Protein AF-A0A914YU68-F1 (afdb_monomer)

Foldseek 3Di:
DPPVVQVVQLVVVVVVLVVCLVVCVVVCVVVVHDNVVSVVVSVVVLVVCVVVVSHDNPPDDDPDPPPDPDPDDDDDDDDDDDDDDDDDDDDDDDDDDDDDDDDDDDDDDDDD

Sequence (112 aa):
MTHAANSGIEELYRSVIQDVIEQSREAFLDENIDTDILFQIQKAWEEKVNASGAADLNQKAQPVPVVRPAQVKPTTNSKQASNSRAPTMVQQESSIPSTSDSQPPQHYGSSI

Nearest PDB structures (foldseek):
  7enc-assembly1_DQ  TM=9.444E-01  e=1.092E-02  Homo sapiens

Structure (mmCIF, N/CA/C/O backbone):
data_AF-A0A914YU68-F1
#
_entry.id   AF-A0A914YU68-F1
#
loop_
_atom_site.group_PDB
_atom_site.id
_atom_site.type_symbol
_atom_site.label_atom_id
_atom_site.label_alt_id
_atom_site.label_comp_id
_atom_site.label_asym_id
_atom_site.label_entity_id
_atom_site.label_seq_id
_atom_site.pdbx_PDB_ins_code
_atom_site.Cartn_x
_atom_site.Cartn_y
_atom_site.Cartn_z
_atom_site.occupancy
_atom_site.B_iso_or_equiv
_atom_site.auth_seq_id
_atom_site.auth_comp_id
_atom_site.auth_asym_id
_atom_site.auth_atom_id
_atom_site.pdbx_PDB_model_num
ATOM 1 N N . MET A 1 1 ? -12.079 1.991 27.531 1.00 43.47 1 MET A N 1
ATOM 2 C CA . MET A 1 1 ? -11.049 1.007 27.129 1.00 43.47 1 MET A CA 1
ATOM 3 C C . MET A 1 1 ? -11.394 0.474 25.743 1.00 43.47 1 MET A C 1
ATOM 5 O O . MET A 1 1 ? -12.136 -0.490 25.673 1.00 43.47 1 MET A O 1
ATOM 9 N N . THR A 1 2 ? -10.927 1.108 24.657 1.00 47.16 2 THR A N 1
ATOM 10 C CA . THR A 1 2 ? -11.138 0.615 23.268 1.00 47.16 2 THR A CA 1
ATOM 11 C C . THR A 1 2 ? -10.024 1.001 22.270 1.00 47.16 2 THR A C 1
ATOM 13 O O . THR A 1 2 ? -10.199 0.819 21.074 1.00 47.16 2 THR A O 1
ATOM 16 N N . HIS A 1 3 ? -8.852 1.484 22.706 1.00 51.91 3 HIS A N 1
ATOM 17 C CA . HIS A 1 3 ? -7.769 1.855 21.770 1.00 51.91 3 HIS A CA 1
ATOM 18 C C . HIS A 1 3 ? -6.892 0.670 21.319 1.00 51.91 3 HIS A C 1
ATOM 20 O O . HIS A 1 3 ? -6.240 0.762 20.291 1.00 51.91 3 HIS A O 1
ATOM 26 N N . ALA A 1 4 ? -6.903 -0.456 22.041 1.00 52.12 4 ALA A N 1
ATOM 27 C CA . ALA A 1 4 ? -6.007 -1.586 21.765 1.00 52.12 4 ALA A CA 1
ATOM 28 C C . ALA A 1 4 ? -6.409 -2.442 20.545 1.00 52.12 4 ALA A C 1
ATOM 30 O O . ALA A 1 4 ? -5.563 -3.121 19.977 1.00 52.12 4 ALA A O 1
ATOM 31 N N . ALA A 1 5 ? -7.684 -2.425 20.138 1.00 53.59 5 ALA A N 1
ATOM 32 C CA . ALA A 1 5 ? -8.161 -3.233 19.010 1.00 53.59 5 ALA A CA 1
ATOM 33 C C . ALA A 1 5 ? -7.816 -2.615 17.643 1.00 53.59 5 ALA A C 1
ATOM 35 O O . ALA A 1 5 ? -7.605 -3.346 16.681 1.00 53.59 5 ALA A O 1
ATOM 36 N N . ASN A 1 6 ? -7.726 -1.282 17.564 1.00 58.78 6 ASN A N 1
ATOM 37 C CA . ASN A 1 6 ? -7.428 -0.584 16.310 1.00 58.78 6 ASN A CA 1
ATOM 38 C C . ASN A 1 6 ? -5.943 -0.664 15.933 1.00 58.78 6 ASN A C 1
ATOM 40 O O . ASN A 1 6 ? -5.633 -0.761 14.751 1.00 58.78 6 ASN A O 1
ATOM 44 N N . SER A 1 7 ? -5.034 -0.745 16.912 1.00 68.44 7 SER A N 1
ATOM 45 C CA . SER A 1 7 ? -3.592 -0.848 16.644 1.00 68.44 7 SER A CA 1
ATOM 46 C C . SER A 1 7 ? -3.220 -2.098 15.836 1.00 68.44 7 SER A C 1
ATOM 48 O O . SER A 1 7 ? -2.419 -2.008 14.915 1.00 68.44 7 SER A O 1
ATOM 50 N N . GLY A 1 8 ? -3.850 -3.249 16.102 1.00 86.56 8 GLY A N 1
ATOM 51 C CA . GLY A 1 8 ? -3.586 -4.471 15.326 1.00 86.56 8 GLY A CA 1
ATOM 52 C C . GLY A 1 8 ? -4.119 -4.409 13.890 1.00 86.56 8 GLY A C 1
ATOM 53 O O . GLY A 1 8 ? -3.532 -4.986 12.978 1.00 86.56 8 GLY A O 1
ATOM 54 N N . ILE A 1 9 ? -5.216 -3.681 13.672 1.00 89.19 9 ILE A N 1
ATOM 55 C CA . ILE A 1 9 ? -5.793 -3.469 12.338 1.00 89.19 9 ILE A CA 1
ATOM 56 C C . ILE A 1 9 ? -4.893 -2.528 11.528 1.00 89.19 9 ILE A C 1
ATOM 58 O O . ILE A 1 9 ? -4.588 -2.811 10.372 1.00 89.19 9 ILE A O 1
ATOM 62 N N . GLU A 1 10 ? -4.424 -1.439 12.140 1.00 92.19 10 GLU A N 1
ATOM 63 C CA . GLU A 1 10 ? -3.468 -0.507 11.534 1.00 92.19 10 GLU A CA 1
ATOM 64 C C . GLU A 1 10 ? -2.161 -1.208 11.141 1.00 92.19 10 GLU A C 1
ATOM 66 O O . GLU A 1 10 ? -1.689 -1.040 10.018 1.00 92.19 10 GLU A O 1
ATOM 71 N N . GLU A 1 11 ? -1.596 -2.027 12.030 1.00 91.31 11 GLU A N 1
ATOM 72 C CA . GLU A 1 11 ? -0.396 -2.825 11.748 1.00 91.31 11 GLU A CA 1
ATOM 73 C C . GLU A 1 11 ? -0.613 -3.807 10.592 1.00 91.31 11 GLU A C 1
ATOM 75 O O . GLU A 1 11 ? 0.252 -3.919 9.721 1.00 91.31 11 GLU A O 1
ATOM 80 N N . LEU A 1 12 ? -1.778 -4.460 10.527 1.00 94.69 12 LEU A N 1
ATOM 81 C CA . LEU A 1 12 ? -2.114 -5.369 9.433 1.00 94.69 12 LEU A CA 1
ATOM 82 C C . LEU A 1 12 ? -2.170 -4.636 8.089 1.00 94.69 12 LEU A C 1
ATOM 84 O O . LEU A 1 12 ? -1.554 -5.087 7.124 1.00 94.69 12 LEU A O 1
ATOM 88 N N . TYR A 1 13 ? -2.867 -3.496 8.022 1.00 96.44 13 TYR A N 1
ATOM 89 C CA . TYR A 1 13 ? -2.908 -2.690 6.800 1.00 96.44 13 TYR A CA 1
ATOM 90 C C . TYR A 1 13 ? -1.506 -2.245 6.384 1.0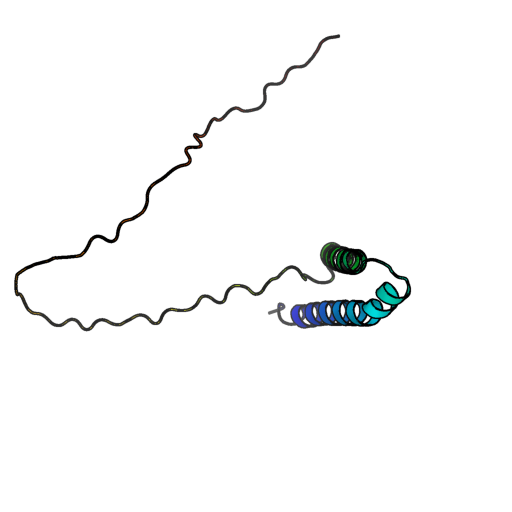0 96.44 13 TYR A C 1
ATOM 92 O O . TYR A 1 13 ? -1.158 -2.382 5.215 1.00 96.44 13 TYR A O 1
ATOM 100 N N . ARG A 1 14 ? -0.673 -1.777 7.325 1.00 94.81 14 ARG A N 1
ATOM 101 C CA . ARG A 1 14 ? 0.718 -1.404 7.026 1.00 94.81 14 ARG A CA 1
ATOM 102 C C . ARG A 1 14 ? 1.513 -2.582 6.477 1.00 94.81 14 ARG A C 1
ATOM 104 O O . ARG A 1 14 ? 2.150 -2.413 5.447 1.00 94.81 14 ARG A O 1
ATOM 111 N N . SER A 1 15 ? 1.462 -3.747 7.125 1.00 96.12 15 SER A N 1
ATOM 112 C CA . SER A 1 15 ? 2.200 -4.939 6.686 1.00 96.12 15 SER A CA 1
ATOM 113 C C . SER A 1 15 ? 1.800 -5.341 5.275 1.00 96.12 15 SER A C 1
ATOM 115 O O . SER A 1 15 ? 2.660 -5.463 4.416 1.00 96.12 15 SER A O 1
ATOM 117 N N . VAL A 1 16 ? 0.498 -5.459 5.002 1.00 98.00 16 VAL A N 1
ATOM 118 C CA . VAL A 1 16 ? 0.008 -5.868 3.680 1.00 98.00 16 VAL A CA 1
ATOM 119 C C . VAL A 1 16 ? 0.411 -4.861 2.605 1.00 98.00 16 VAL A C 1
ATOM 121 O O . VAL A 1 16 ? 0.830 -5.261 1.521 1.00 98.00 16 VAL A O 1
ATOM 124 N N . ILE A 1 17 ? 0.316 -3.560 2.899 1.00 97.50 17 ILE A N 1
ATOM 125 C CA . ILE A 1 17 ? 0.771 -2.516 1.976 1.00 97.50 17 ILE A CA 1
ATOM 126 C C . ILE A 1 17 ? 2.268 -2.686 1.696 1.00 97.50 17 ILE A C 1
ATOM 128 O O . ILE A 1 17 ? 2.652 -2.751 0.532 1.00 97.50 17 ILE A O 1
ATOM 132 N N . GLN A 1 18 ? 3.104 -2.802 2.732 1.00 97.94 18 GLN A N 1
ATOM 133 C CA . GLN A 1 18 ? 4.551 -2.977 2.563 1.00 97.94 18 GLN A CA 1
ATOM 134 C C . GLN A 1 18 ? 4.888 -4.243 1.766 1.00 97.94 18 GLN A C 1
ATOM 136 O O . GLN A 1 18 ? 5.674 -4.175 0.825 1.00 97.94 18 GLN A O 1
ATOM 141 N N . ASP A 1 19 ? 4.252 -5.369 2.087 1.00 98.25 19 ASP A N 1
ATOM 142 C CA . ASP A 1 19 ? 4.507 -6.653 1.438 1.00 98.25 19 ASP A CA 1
ATOM 143 C C . ASP A 1 19 ? 4.151 -6.609 -0.052 1.00 98.25 19 ASP A C 1
ATOM 145 O O . ASP A 1 19 ? 4.896 -7.136 -0.879 1.00 98.25 19 ASP A O 1
ATOM 149 N N . VAL A 1 20 ? 3.032 -5.978 -0.420 1.00 98.44 20 VAL A N 1
ATOM 150 C CA . VAL A 1 20 ? 2.620 -5.834 -1.825 1.00 98.44 20 VAL A CA 1
ATOM 151 C C . VAL A 1 20 ? 3.552 -4.892 -2.579 1.00 98.44 20 VAL A C 1
ATOM 153 O O . VAL A 1 20 ? 3.909 -5.188 -3.719 1.00 98.44 20 VAL A O 1
ATOM 156 N N . ILE A 1 21 ? 3.966 -3.780 -1.966 1.00 98.19 21 ILE A N 1
ATOM 157 C CA . ILE A 1 21 ? 4.917 -2.847 -2.583 1.00 98.19 21 ILE A CA 1
ATOM 158 C C . ILE A 1 21 ? 6.255 -3.536 -2.838 1.00 98.19 21 ILE A C 1
ATOM 160 O O . ILE A 1 21 ? 6.789 -3.428 -3.940 1.00 98.19 21 ILE A O 1
ATOM 164 N N . GLU A 1 22 ? 6.766 -4.291 -1.869 1.00 98.25 22 GLU A N 1
ATOM 165 C CA . GLU A 1 22 ? 8.052 -4.966 -2.017 1.00 98.25 22 GLU A CA 1
ATOM 166 C C . GLU A 1 22 ? 7.995 -6.082 -3.068 1.00 98.25 22 GLU A C 1
ATOM 168 O O . GLU A 1 22 ? 8.865 -6.150 -3.931 1.00 98.25 22 GLU A O 1
ATOM 173 N N . GLN A 1 23 ? 6.926 -6.886 -3.083 1.00 98.19 23 GLN A N 1
ATOM 174 C CA . GLN A 1 23 ? 6.718 -7.917 -4.109 1.00 98.19 23 GLN A CA 1
ATOM 175 C C . GLN A 1 23 ? 6.504 -7.334 -5.51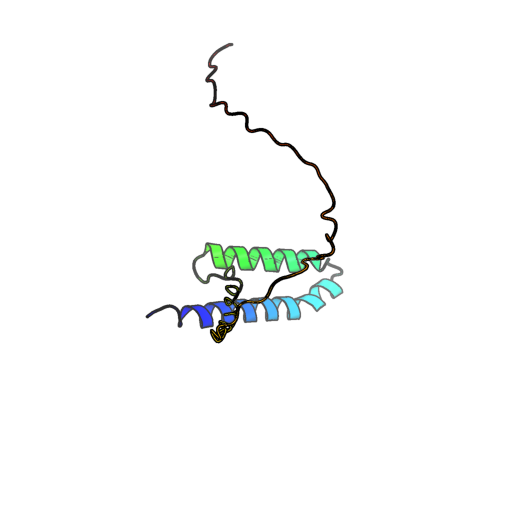3 1.00 98.19 23 GLN A C 1
ATOM 177 O O . GLN A 1 23 ? 6.886 -7.953 -6.502 1.00 98.19 23 GLN A O 1
ATOM 182 N N . SER A 1 24 ? 5.901 -6.147 -5.624 1.00 98.12 24 SER A N 1
ATOM 183 C CA . SER A 1 24 ? 5.634 -5.510 -6.922 1.00 98.12 24 SER A CA 1
ATOM 184 C C . SER A 1 24 ? 6.850 -4.776 -7.488 1.00 98.12 24 SER A C 1
ATOM 186 O O . SER A 1 24 ? 6.861 -4.450 -8.672 1.00 98.12 24 SER A O 1
ATOM 188 N N . ARG A 1 25 ? 7.874 -4.502 -6.669 1.00 98.06 25 ARG A N 1
ATOM 189 C CA . ARG A 1 25 ? 9.059 -3.733 -7.074 1.00 98.06 25 ARG A CA 1
ATOM 190 C C . ARG A 1 25 ? 9.762 -4.342 -8.285 1.00 98.06 25 ARG A C 1
ATOM 192 O O . ARG A 1 25 ? 10.099 -3.606 -9.205 1.00 98.06 25 ARG A O 1
ATOM 199 N N . GLU A 1 26 ? 9.969 -5.657 -8.286 1.00 97.69 26 GLU A N 1
ATOM 200 C CA . GLU A 1 26 ? 10.661 -6.362 -9.374 1.00 97.69 26 GLU A CA 1
ATOM 201 C C . GLU A 1 26 ? 9.896 -6.228 -10.696 1.00 97.69 26 GLU A C 1
ATOM 203 O O . GLU A 1 26 ? 10.477 -5.813 -11.690 1.00 97.69 26 GLU A O 1
ATOM 208 N N . ALA A 1 27 ? 8.570 -6.401 -10.677 1.00 97.75 27 ALA A N 1
ATOM 209 C CA . ALA A 1 27 ? 7.732 -6.240 -11.866 1.00 97.75 27 ALA A CA 1
ATOM 210 C C . ALA A 1 27 ? 7.787 -4.819 -12.460 1.00 97.75 27 ALA A C 1
ATOM 212 O O . ALA A 1 27 ? 7.717 -4.650 -13.674 1.00 97.75 27 ALA A O 1
ATOM 213 N N . PHE A 1 28 ? 7.932 -3.783 -11.626 1.00 98.19 28 PHE A N 1
ATOM 214 C CA . PHE A 1 28 ? 8.123 -2.414 -12.119 1.00 98.19 28 PHE A CA 1
ATOM 215 C C . PHE A 1 28 ? 9.488 -2.246 -12.790 1.00 98.19 28 PHE A C 1
ATOM 217 O O . PHE A 1 28 ? 9.573 -1.601 -13.831 1.00 98.19 28 PHE A O 1
ATOM 224 N N . LEU A 1 29 ? 10.543 -2.839 -12.225 1.00 97.81 29 LEU A N 1
ATOM 225 C CA . LEU A 1 29 ? 11.883 -2.793 -12.811 1.00 97.81 29 LEU A CA 1
ATOM 226 C C . LEU A 1 29 ? 11.953 -3.572 -14.130 1.00 97.81 29 LEU A C 1
ATOM 228 O O . LEU A 1 29 ? 12.525 -3.062 -15.092 1.00 97.81 29 LEU A O 1
ATOM 232 N N . ASP A 1 30 ? 11.335 -4.751 -14.189 1.00 98.25 30 ASP A N 1
ATOM 233 C CA . ASP A 1 30 ? 11.297 -5.611 -15.377 1.00 98.25 30 ASP A CA 1
ATOM 234 C C . ASP A 1 30 ? 10.578 -4.937 -16.553 1.00 98.25 30 ASP A C 1
ATOM 236 O O . ASP A 1 30 ? 11.044 -4.985 -17.691 1.00 98.25 30 ASP A O 1
ATOM 240 N N . GLU A 1 31 ? 9.482 -4.231 -16.270 1.00 97.75 31 GLU A N 1
ATOM 241 C CA . GLU A 1 31 ? 8.733 -3.442 -17.256 1.00 97.75 31 GLU A CA 1
ATOM 242 C C . GLU A 1 31 ? 9.349 -2.049 -17.497 1.00 97.75 31 GLU A C 1
ATOM 244 O O . GLU A 1 31 ? 8.803 -1.230 -18.241 1.00 97.75 31 GLU A O 1
ATOM 249 N N . ASN A 1 32 ? 10.497 -1.761 -16.873 1.00 96.50 32 ASN A N 1
ATOM 250 C CA . ASN A 1 32 ? 11.222 -0.497 -16.970 1.00 96.50 32 ASN A CA 1
ATOM 251 C C . ASN A 1 32 ? 10.356 0.729 -16.578 1.00 96.50 32 ASN A C 1
ATOM 253 O O . ASN A 1 32 ? 10.516 1.829 -17.121 1.00 96.50 32 ASN A O 1
ATOM 257 N N . ILE A 1 33 ? 9.434 0.525 -15.632 1.00 97.94 33 ILE A N 1
ATOM 258 C CA . ILE A 1 33 ? 8.559 1.526 -15.016 1.00 97.94 33 ILE A CA 1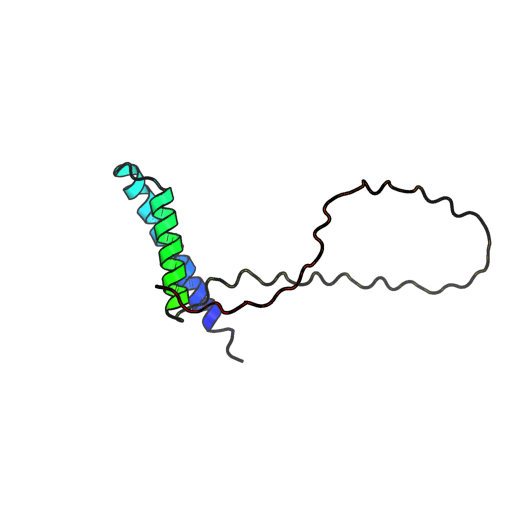
ATOM 259 C C . ILE A 1 33 ? 9.280 2.145 -13.814 1.00 97.94 33 ILE A C 1
ATOM 261 O O . ILE A 1 33 ? 9.919 1.461 -13.017 1.00 97.94 33 ILE A O 1
ATOM 265 N N . ASP A 1 34 ? 9.143 3.459 -13.651 1.00 97.81 34 ASP A N 1
ATOM 266 C CA . ASP A 1 34 ? 9.748 4.185 -12.537 1.00 97.81 34 ASP A CA 1
ATOM 267 C C . ASP A 1 34 ? 9.181 3.740 -11.174 1.00 97.81 34 ASP A C 1
ATOM 269 O O . ASP A 1 34 ? 7.964 3.723 -10.950 1.00 97.81 34 ASP A O 1
ATOM 273 N N . THR A 1 35 ? 10.071 3.435 -10.228 1.00 96.62 35 THR A N 1
ATOM 274 C CA . THR A 1 35 ? 9.719 3.090 -8.845 1.00 96.62 35 THR A CA 1
ATOM 275 C C . THR A 1 35 ? 9.032 4.232 -8.100 1.00 96.62 35 THR A C 1
ATOM 277 O O . THR A 1 35 ? 8.275 3.982 -7.163 1.00 96.62 35 THR A O 1
ATOM 280 N N . ASP A 1 36 ? 9.209 5.479 -8.532 1.00 97.44 36 ASP A N 1
ATOM 281 C CA . ASP A 1 36 ? 8.483 6.620 -7.978 1.00 97.44 36 ASP A CA 1
ATOM 282 C C . ASP A 1 36 ? 6.972 6.509 -8.226 1.00 97.44 36 ASP A C 1
ATOM 284 O O . ASP A 1 36 ? 6.167 6.980 -7.420 1.00 97.44 36 ASP A O 1
ATOM 288 N N . ILE A 1 37 ? 6.548 5.845 -9.306 1.00 97.94 37 ILE A N 1
ATOM 289 C CA . ILE A 1 37 ? 5.129 5.564 -9.563 1.00 97.94 37 ILE A CA 1
ATOM 290 C C . ILE A 1 37 ? 4.611 4.519 -8.566 1.00 97.94 37 ILE A C 1
ATOM 292 O O . ILE A 1 37 ? 3.515 4.680 -8.027 1.00 97.94 37 ILE A O 1
ATOM 296 N N . LEU A 1 38 ? 5.408 3.495 -8.249 1.00 98.00 38 LEU A N 1
ATOM 297 C CA . LEU A 1 38 ? 5.071 2.499 -7.227 1.00 98.00 38 LEU A CA 1
ATOM 298 C C . LEU A 1 38 ? 4.893 3.150 -5.843 1.00 98.00 38 LEU A C 1
ATOM 300 O O . LEU A 1 38 ? 3.910 2.879 -5.152 1.00 98.00 38 LEU A O 1
ATOM 304 N N . PHE A 1 39 ? 5.773 4.084 -5.468 1.00 97.44 39 PHE A N 1
ATOM 305 C CA . PHE A 1 39 ? 5.632 4.846 -4.221 1.00 97.44 39 PHE A CA 1
ATOM 306 C C . PHE A 1 39 ? 4.432 5.808 -4.234 1.00 97.44 39 PHE A C 1
ATOM 308 O O . PHE A 1 39 ? 3.784 6.010 -3.204 1.00 97.44 39 PHE A O 1
ATOM 315 N N . GLN A 1 40 ? 4.075 6.377 -5.389 1.00 98.12 40 GLN A N 1
ATOM 316 C CA . GLN A 1 40 ? 2.842 7.160 -5.526 1.00 98.12 40 GLN A CA 1
ATOM 317 C C . GLN A 1 40 ? 1.592 6.294 -5.328 1.00 98.12 40 GLN A C 1
ATOM 319 O O . GLN A 1 40 ? 0.658 6.728 -4.651 1.00 98.12 40 GLN A O 1
ATOM 324 N N . ILE A 1 41 ? 1.588 5.063 -5.852 1.00 98.31 41 ILE A N 1
ATOM 325 C CA . ILE A 1 41 ? 0.512 4.090 -5.619 1.00 98.31 41 ILE A CA 1
ATOM 326 C C . ILE A 1 41 ? 0.415 3.752 -4.129 1.00 98.31 41 ILE A C 1
ATOM 328 O O . ILE A 1 41 ? -0.687 3.789 -3.582 1.00 98.31 41 ILE A O 1
ATOM 332 N N . GLN A 1 42 ? 1.546 3.503 -3.457 1.00 97.81 42 GLN A N 1
ATOM 333 C CA . GLN A 1 42 ? 1.577 3.273 -2.009 1.00 97.81 42 GLN A CA 1
ATOM 334 C C . GLN A 1 42 ? 0.901 4.422 -1.250 1.00 97.81 42 GLN A C 1
ATOM 336 O O . GLN A 1 42 ? -0.028 4.199 -0.475 1.00 97.81 42 GLN A O 1
ATOM 341 N N . LYS A 1 43 ? 1.324 5.663 -1.512 1.00 97.38 43 LYS A N 1
ATOM 342 C CA . LYS A 1 43 ? 0.777 6.850 -0.845 1.00 97.38 43 LYS A CA 1
ATOM 343 C C . LYS A 1 43 ? -0.725 7.012 -1.097 1.00 97.38 43 LYS A C 1
ATOM 345 O O . LYS A 1 43 ? -1.481 7.272 -0.163 1.00 97.38 43 LYS A O 1
ATOM 350 N N . ALA A 1 44 ? -1.168 6.846 -2.344 1.00 97.88 44 ALA A N 1
ATOM 351 C CA . ALA A 1 44 ? -2.582 6.949 -2.702 1.00 97.88 44 ALA A CA 1
ATOM 352 C C . ALA A 1 44 ? -3.427 5.842 -2.049 1.00 97.88 44 ALA A C 1
ATOM 354 O O . ALA A 1 44 ?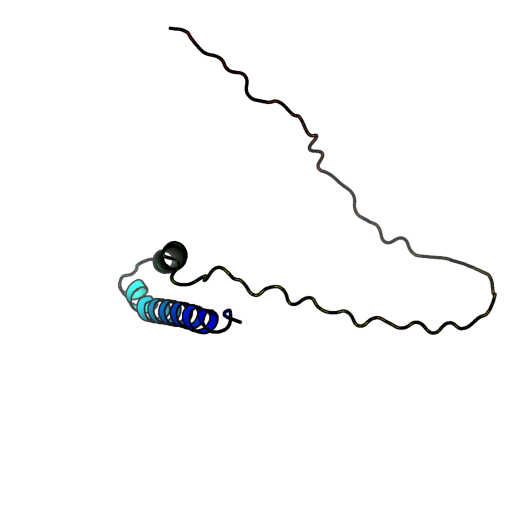 -4.592 6.060 -1.708 1.00 97.88 44 ALA A O 1
ATOM 355 N N . TRP A 1 45 ? -2.855 4.652 -1.858 1.00 97.88 45 TRP A N 1
ATOM 356 C CA . TRP A 1 45 ? -3.510 3.565 -1.144 1.00 97.88 45 TRP A CA 1
ATOM 357 C C . TRP A 1 45 ? -3.648 3.879 0.351 1.00 97.88 45 TRP A C 1
ATOM 359 O O . TRP A 1 45 ? -4.757 3.791 0.878 1.00 97.88 45 TRP A O 1
ATOM 369 N N . GLU A 1 46 ? -2.580 4.325 1.014 1.00 96.38 46 GLU A N 1
ATOM 370 C CA . GLU A 1 46 ? -2.616 4.749 2.423 1.00 96.38 46 GLU A CA 1
ATOM 371 C C . GLU A 1 46 ? -3.658 5.858 2.658 1.00 96.38 46 GLU A C 1
ATOM 373 O O . GLU A 1 46 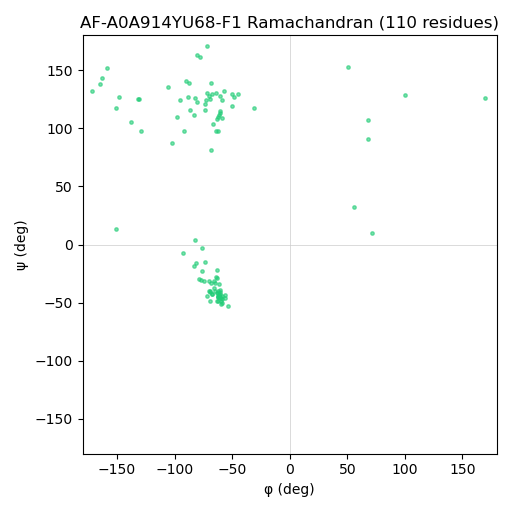? -4.453 5.788 3.597 1.00 96.38 46 GLU A O 1
ATOM 378 N N . GLU A 1 47 ? -3.723 6.848 1.763 1.00 96.12 47 GLU A N 1
ATOM 379 C CA . GLU A 1 47 ? -4.730 7.913 1.805 1.00 96.12 47 GLU A CA 1
ATOM 380 C C . GLU A 1 47 ? -6.157 7.362 1.680 1.00 96.12 47 GLU A C 1
ATOM 382 O O . GLU A 1 47 ? -7.042 7.754 2.441 1.00 96.12 47 GLU A O 1
ATOM 387 N N . LYS A 1 48 ? -6.387 6.408 0.771 1.00 97.31 48 LYS A N 1
ATOM 388 C CA . LYS A 1 48 ? -7.694 5.755 0.606 1.00 97.31 48 LYS A CA 1
ATOM 389 C C . LYS A 1 48 ? -8.097 4.928 1.826 1.00 97.31 48 LYS A C 1
ATOM 391 O O . LYS A 1 48 ? -9.275 4.937 2.183 1.00 97.31 48 LYS A O 1
ATOM 396 N N . VAL A 1 49 ? -7.153 4.244 2.477 1.00 95.62 49 VAL A N 1
ATOM 397 C CA . VAL A 1 49 ? -7.416 3.514 3.729 1.00 95.62 49 VAL A CA 1
ATOM 398 C C . VAL A 1 49 ? -7.860 4.492 4.817 1.00 95.62 49 VAL A C 1
ATOM 400 O O . VAL A 1 49 ? -8.921 4.290 5.407 1.00 95.62 49 VAL A O 1
ATOM 403 N N . ASN A 1 50 ? -7.137 5.598 5.001 1.00 93.31 50 ASN A N 1
ATOM 404 C CA . ASN A 1 50 ? -7.508 6.634 5.967 1.00 93.31 50 ASN A CA 1
ATOM 405 C C . ASN A 1 50 ? -8.879 7.258 5.646 1.00 93.31 50 ASN A C 1
ATOM 407 O O . ASN A 1 50 ? -9.727 7.387 6.526 1.00 93.31 50 ASN A O 1
ATOM 411 N N . ALA A 1 51 ? -9.132 7.597 4.377 1.00 94.00 51 ALA A N 1
ATOM 412 C CA . ALA A 1 51 ? -10.390 8.199 3.932 1.00 94.00 51 ALA A CA 1
ATOM 413 C C . ALA A 1 51 ? -11.601 7.268 4.106 1.00 94.00 51 ALA A C 1
ATOM 415 O O . ALA A 1 51 ? -12.723 7.737 4.288 1.00 94.00 51 ALA A O 1
ATOM 416 N N . SER A 1 52 ? -11.384 5.951 4.069 1.00 94.31 52 SER A N 1
ATOM 417 C CA . SER A 1 52 ? -12.440 4.962 4.309 1.00 94.31 52 SER A CA 1
ATOM 418 C C . SER A 1 52 ? -12.857 4.856 5.781 1.00 94.31 52 SER A C 1
ATOM 420 O O . SER A 1 52 ? -13.895 4.266 6.077 1.00 94.31 52 SER A O 1
ATOM 422 N N . GLY A 1 53 ? -12.056 5.399 6.706 1.00 89.69 53 GLY A N 1
ATOM 423 C CA . GLY A 1 53 ? -12.253 5.245 8.147 1.00 89.69 53 GLY A CA 1
ATOM 424 C C . GLY A 1 53 ? -11.939 3.840 8.676 1.00 89.69 53 GLY A C 1
ATOM 425 O O . GLY A 1 53 ? -12.255 3.551 9.827 1.00 89.69 53 GLY A O 1
ATOM 426 N N . ALA A 1 54 ? -11.338 2.964 7.860 1.00 86.94 54 ALA A N 1
ATOM 427 C CA . ALA A 1 54 ? -11.012 1.591 8.246 1.00 86.94 54 ALA A CA 1
ATOM 428 C C . ALA A 1 54 ? -9.808 1.490 9.202 1.00 86.94 54 ALA A C 1
ATOM 430 O O . ALA A 1 54 ? -9.761 0.569 10.016 1.00 86.94 54 ALA A O 1
ATOM 431 N N . ALA A 1 55 ? -8.843 2.407 9.096 1.00 88.94 55 ALA A N 1
ATOM 432 C CA . ALA A 1 55 ? -7.667 2.504 9.961 1.00 88.94 55 ALA A CA 1
ATOM 433 C C . ALA A 1 55 ? -7.077 3.922 9.899 1.00 88.94 55 ALA A C 1
ATOM 435 O O . ALA A 1 55 ? -7.205 4.586 8.870 1.00 88.94 55 ALA A O 1
ATOM 436 N N . ASP A 1 56 ? -6.415 4.371 10.970 1.00 88.38 56 ASP A N 1
ATOM 437 C CA . ASP A 1 56 ? -5.682 5.643 10.993 1.00 88.38 56 ASP A CA 1
ATOM 438 C C . ASP A 1 56 ? -4.173 5.398 10.862 1.00 88.38 56 ASP A C 1
ATOM 440 O O . ASP A 1 56 ? -3.420 5.283 11.829 1.00 88.38 56 ASP A O 1
ATOM 444 N N . LEU A 1 57 ? -3.706 5.329 9.617 1.00 87.25 57 LEU A N 1
ATOM 445 C CA . LEU A 1 57 ? -2.299 5.117 9.293 1.00 87.25 57 LEU A CA 1
ATOM 446 C C . LEU A 1 57 ? -1.446 6.385 9.482 1.00 87.25 57 LEU A C 1
ATOM 448 O O . LEU A 1 57 ? -0.222 6.331 9.321 1.00 87.25 57 LEU A O 1
ATOM 452 N N . ASN A 1 58 ? -2.051 7.520 9.840 1.00 79.38 58 ASN A N 1
ATOM 453 C CA . ASN A 1 58 ? -1.363 8.802 9.968 1.00 79.38 58 ASN A CA 1
ATOM 454 C C . ASN A 1 58 ? -0.866 9.084 11.395 1.00 79.38 58 ASN A C 1
ATOM 456 O O . ASN A 1 58 ? -0.104 10.032 11.607 1.00 79.38 58 ASN A O 1
ATOM 460 N N . GLN A 1 59 ? -1.236 8.245 12.371 1.00 65.06 59 GLN A N 1
ATOM 461 C CA . GLN A 1 59 ? -0.679 8.284 13.722 1.00 65.06 59 GLN A CA 1
ATOM 462 C C . GLN A 1 59 ? 0.792 7.855 13.705 1.00 65.06 59 GLN A C 1
ATOM 464 O O . GLN A 1 59 ? 1.166 6.725 14.015 1.00 65.06 59 GLN A O 1
ATOM 469 N N . LYS A 1 60 ? 1.668 8.794 13.346 1.00 54.47 60 LYS A N 1
ATOM 470 C CA . LYS A 1 60 ? 3.067 8.745 13.757 1.00 54.47 60 LYS A CA 1
ATOM 471 C C . LYS A 1 60 ? 3.092 8.691 15.279 1.00 54.47 60 LYS A C 1
ATOM 473 O O . LYS A 1 60 ? 2.412 9.484 15.930 1.00 54.47 60 LYS A O 1
ATOM 478 N N . ALA A 1 61 ? 3.886 7.756 15.803 1.00 51.94 61 ALA A N 1
ATOM 479 C CA . ALA A 1 61 ? 4.209 7.603 17.213 1.00 51.94 61 ALA A CA 1
ATOM 480 C C . ALA A 1 61 ? 4.208 8.963 17.918 1.00 51.94 61 ALA A C 1
ATOM 482 O O . ALA A 1 61 ? 4.995 9.845 17.559 1.00 51.94 61 ALA A O 1
ATOM 483 N N . GLN A 1 62 ? 3.311 9.143 18.895 1.00 46.28 62 GLN A N 1
ATOM 484 C CA . GLN A 1 62 ? 3.423 10.286 19.792 1.00 46.28 62 GLN A CA 1
ATOM 485 C C . GLN A 1 62 ? 4.868 10.315 20.301 1.00 46.28 62 GLN A C 1
ATOM 487 O O . GLN A 1 62 ? 5.363 9.270 20.741 1.00 46.28 62 GLN A O 1
ATOM 492 N N . PRO A 1 63 ? 5.565 11.461 20.230 1.00 47.84 63 PRO A N 1
ATOM 493 C CA . PRO A 1 63 ? 6.861 11.576 20.863 1.00 47.84 63 PRO A CA 1
ATOM 494 C C . PRO A 1 63 ? 6.634 11.302 22.347 1.00 47.84 63 PRO A C 1
ATOM 496 O O . PRO A 1 63 ? 5.994 12.091 23.040 1.00 47.84 63 PRO A O 1
ATOM 499 N N . VAL A 1 64 ? 7.099 10.144 22.815 1.00 55.94 64 VAL A N 1
ATOM 500 C CA . VAL A 1 64 ? 7.133 9.818 24.238 1.00 55.94 64 VAL A CA 1
ATOM 501 C C . VAL A 1 64 ? 7.802 10.995 24.950 1.00 55.94 64 VAL A C 1
ATOM 503 O O . VAL A 1 64 ? 8.945 11.328 24.617 1.00 55.94 64 VAL A O 1
ATOM 506 N N . PRO A 1 65 ? 7.121 11.679 25.887 1.00 58.25 65 PRO A N 1
ATOM 507 C CA . PRO A 1 65 ? 7.758 12.733 26.651 1.00 58.25 65 PRO A CA 1
ATOM 508 C C . PRO A 1 65 ? 8.921 12.102 27.414 1.00 58.25 65 PRO A C 1
ATOM 510 O O . PRO A 1 65 ? 8.712 11.274 28.301 1.00 58.25 65 PRO A O 1
ATOM 513 N N . VAL A 1 66 ? 10.157 12.463 27.063 1.00 61.72 66 VAL A N 1
ATOM 514 C CA . VAL A 1 66 ? 11.331 12.130 27.872 1.00 61.72 66 VAL A CA 1
ATOM 515 C C . VAL A 1 66 ? 11.142 12.831 29.215 1.00 61.72 66 VAL A C 1
ATOM 517 O O . VAL A 1 66 ? 11.392 14.029 29.356 1.00 61.72 66 VAL A O 1
ATOM 520 N N . VAL A 1 67 ? 10.653 12.091 30.209 1.00 61.06 67 VAL A N 1
ATOM 521 C CA . VAL A 1 67 ? 10.626 12.526 31.603 1.00 61.06 67 VAL A CA 1
ATOM 522 C C . VAL A 1 67 ? 12.072 12.692 32.065 1.00 61.06 67 VAL A C 1
ATOM 524 O O . VAL A 1 67 ? 12.756 11.732 32.410 1.00 61.06 67 VAL A O 1
ATOM 527 N N . ARG A 1 68 ? 12.571 13.932 32.035 1.00 59.94 68 ARG A N 1
ATOM 528 C CA . ARG A 1 68 ? 13.831 14.292 32.695 1.00 59.94 68 ARG A CA 1
ATOM 529 C C . ARG A 1 68 ? 13.675 13.974 34.188 1.00 59.94 68 ARG A C 1
ATOM 531 O O . ARG A 1 68 ? 12.747 14.509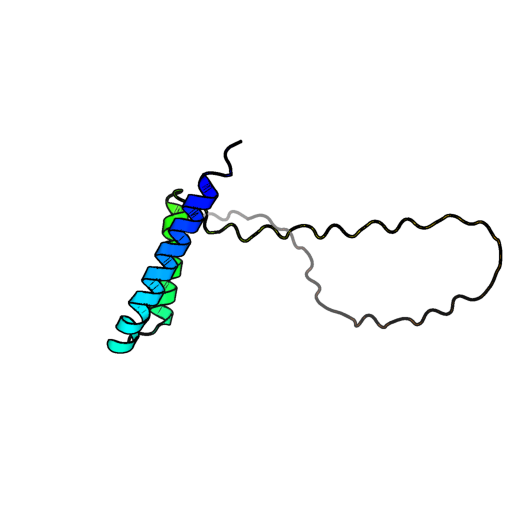 34.800 1.00 59.94 68 ARG A O 1
ATOM 538 N N . PRO A 1 69 ? 14.551 13.157 34.800 1.00 56.47 69 PRO A N 1
ATOM 539 C CA . PRO A 1 69 ? 14.518 12.969 36.240 1.00 56.47 69 PRO A CA 1
ATOM 540 C C . PRO A 1 69 ? 14.755 14.321 36.920 1.00 56.47 69 PRO A C 1
ATOM 542 O O . PRO A 1 69 ? 15.718 15.027 36.610 1.00 56.47 69 PRO A O 1
ATOM 545 N N . ALA A 1 70 ? 13.862 14.694 37.835 1.00 54.75 70 ALA A N 1
ATOM 546 C CA . ALA A 1 70 ? 14.026 15.869 38.672 1.00 54.75 70 ALA A CA 1
ATOM 547 C C . ALA A 1 70 ? 15.294 15.702 39.528 1.00 54.75 70 ALA A C 1
ATOM 549 O O . ALA A 1 70 ? 15.347 14.853 40.417 1.00 54.75 70 ALA A O 1
ATOM 550 N N . GLN A 1 71 ? 16.328 16.506 39.261 1.00 54.97 71 GLN A N 1
ATOM 551 C CA . GLN A 1 71 ? 17.465 16.632 40.170 1.00 54.97 71 GLN A CA 1
ATOM 552 C C . GLN A 1 71 ? 16.986 17.292 41.464 1.00 54.97 71 GLN A C 1
ATOM 554 O O . GLN A 1 71 ? 16.791 18.507 41.531 1.00 54.97 71 GLN A O 1
ATOM 559 N N . VAL A 1 72 ? 16.825 16.480 42.505 1.00 53.50 72 VAL A N 1
ATOM 560 C CA . VAL A 1 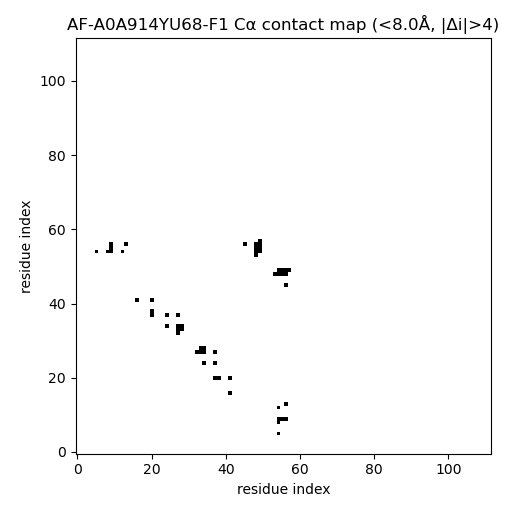72 ? 16.750 16.941 43.889 1.00 53.50 72 VAL A CA 1
ATOM 561 C C . VAL A 1 72 ? 18.085 17.598 44.257 1.00 53.50 72 VAL A C 1
ATOM 563 O O . VAL A 1 72 ? 19.112 16.934 44.375 1.00 53.50 72 VAL A O 1
ATOM 566 N N . LYS A 1 73 ? 18.100 18.927 44.392 1.00 51.16 73 LYS A N 1
ATOM 567 C CA . LYS A 1 73 ? 19.232 19.647 44.993 1.00 51.16 73 LYS A CA 1
ATOM 568 C C . LYS A 1 73 ? 19.099 19.587 46.521 1.00 51.16 73 LYS A C 1
ATOM 570 O O . LYS A 1 73 ? 18.053 19.993 47.027 1.00 51.16 73 LYS A O 1
ATOM 575 N N . PRO A 1 74 ? 20.121 19.133 47.269 1.00 44.62 74 PRO A N 1
ATOM 576 C CA . PRO A 1 74 ? 20.139 19.250 48.721 1.00 44.62 74 PRO A CA 1
ATOM 577 C C . PRO A 1 74 ? 20.366 20.712 49.125 1.00 44.62 74 PRO A C 1
ATOM 579 O O . PRO A 1 74 ? 21.296 21.361 48.646 1.00 44.62 74 PRO A O 1
ATOM 582 N N . THR A 1 75 ? 19.529 21.225 50.024 1.00 41.59 75 THR A N 1
ATOM 583 C CA . THR A 1 75 ? 19.762 22.493 50.726 1.00 41.59 75 THR A CA 1
ATOM 584 C C . THR A 1 75 ? 20.857 22.287 51.768 1.00 41.59 75 THR A C 1
ATOM 586 O O . THR A 1 75 ? 20.650 21.574 52.747 1.00 41.59 75 THR A O 1
ATOM 589 N N . THR A 1 76 ? 21.998 22.957 51.598 1.00 41.25 76 THR A N 1
ATOM 590 C CA . THR A 1 76 ? 22.963 23.190 52.680 1.00 41.25 76 THR A CA 1
ATOM 591 C C . THR A 1 76 ? 23.351 24.662 52.721 1.00 41.25 76 THR A C 1
ATOM 593 O O . THR A 1 76 ? 23.755 25.256 51.726 1.00 41.25 76 THR A O 1
ATOM 596 N N . ASN A 1 77 ? 23.173 25.226 53.906 1.00 43.25 77 ASN A N 1
ATOM 597 C CA . ASN A 1 77 ? 23.361 26.608 54.305 1.00 43.25 77 ASN A CA 1
ATOM 598 C C . ASN A 1 77 ? 24.854 26.982 54.390 1.00 43.25 77 ASN A C 1
ATOM 600 O O . ASN A 1 77 ? 25.566 26.359 55.173 1.00 43.25 77 ASN A O 1
ATOM 604 N N . SER A 1 78 ? 25.305 28.025 53.683 1.00 41.78 78 SER A N 1
ATOM 605 C CA . SER A 1 78 ? 26.443 28.864 54.108 1.00 41.78 78 SER A CA 1
ATOM 606 C C . SER A 1 78 ? 26.630 30.103 53.219 1.00 41.78 78 SER A C 1
ATOM 608 O O . SER A 1 78 ? 26.624 30.051 51.992 1.00 41.78 78 SER A O 1
ATOM 610 N N . LYS A 1 79 ? 26.792 31.251 53.885 1.00 47.19 79 LYS A N 1
ATOM 611 C CA . LYS A 1 79 ? 27.190 32.546 53.323 1.00 47.19 79 LYS A CA 1
ATOM 612 C C . LYS A 1 79 ? 28.655 32.474 52.880 1.00 47.19 79 LYS A C 1
ATOM 614 O O . LYS A 1 79 ? 29.486 32.237 53.747 1.00 47.19 79 LYS A O 1
ATOM 619 N N . GLN A 1 80 ? 28.989 32.792 51.628 1.00 42.38 80 GLN A N 1
ATOM 620 C CA . GLN A 1 80 ? 30.257 33.464 51.316 1.00 42.38 80 GLN A CA 1
ATOM 621 C C . GLN A 1 80 ? 30.255 34.088 49.917 1.00 42.38 80 GLN A C 1
ATOM 623 O O . GLN A 1 80 ? 29.664 33.571 48.977 1.00 42.38 80 GLN A O 1
ATOM 628 N N . ALA A 1 81 ? 30.898 35.247 49.844 1.00 41.88 81 ALA A N 1
ATOM 629 C CA . ALA A 1 81 ? 30.962 36.165 48.725 1.00 41.88 81 ALA A CA 1
ATOM 630 C C . ALA A 1 81 ? 31.822 35.686 47.539 1.00 41.88 81 ALA A C 1
ATOM 632 O O . ALA A 1 81 ? 32.655 34.793 47.674 1.00 41.88 81 ALA A O 1
ATOM 633 N N . SER A 1 82 ? 31.706 36.466 46.457 1.00 43.69 82 SER A N 1
ATOM 634 C CA . SER A 1 82 ? 32.709 36.786 45.426 1.00 43.69 82 SER A CA 1
ATOM 635 C C . SER A 1 82 ? 32.669 36.052 44.072 1.00 43.69 82 SER A C 1
ATOM 637 O O . SER A 1 82 ? 32.703 34.833 43.973 1.00 43.69 82 SER A O 1
ATOM 639 N N . ASN A 1 83 ? 32.684 36.901 43.034 1.00 47.06 83 ASN A N 1
ATOM 640 C CA . ASN A 1 83 ? 33.099 36.693 41.645 1.00 47.06 83 ASN A CA 1
ATOM 641 C C . ASN A 1 83 ? 32.283 35.771 40.723 1.00 47.06 83 ASN A C 1
ATOM 643 O O . ASN A 1 83 ? 32.631 34.620 40.476 1.00 47.06 83 ASN A O 1
ATOM 647 N N . SER A 1 84 ? 31.315 36.377 40.031 1.00 43.66 84 SER A N 1
ATOM 648 C CA . SER A 1 84 ? 30.741 35.842 38.793 1.00 43.66 84 SER A CA 1
ATOM 649 C C . SER A 1 84 ? 31.496 36.392 37.573 1.00 43.66 84 SER A C 1
ATOM 651 O O . SER A 1 84 ? 31.210 37.488 37.099 1.00 43.66 84 SER A O 1
ATOM 653 N N . ARG A 1 85 ? 32.452 35.617 37.044 1.00 43.97 85 ARG A N 1
ATOM 654 C CA . ARG A 1 85 ? 32.858 35.671 35.627 1.00 43.97 85 ARG A CA 1
ATOM 655 C C . ARG A 1 85 ? 32.119 34.538 34.920 1.00 43.97 85 ARG A C 1
ATOM 657 O O . ARG A 1 85 ? 32.441 33.377 35.143 1.00 43.97 85 ARG A O 1
ATOM 664 N N . ALA A 1 86 ? 31.145 34.873 34.083 1.00 47.44 86 ALA A N 1
ATOM 665 C CA . ALA A 1 86 ? 30.588 33.958 33.091 1.00 47.44 86 ALA A CA 1
ATOM 666 C C . ALA A 1 86 ? 31.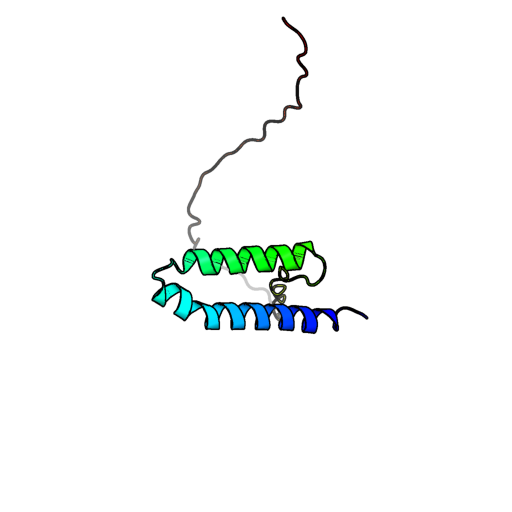104 34.384 31.705 1.00 47.44 86 ALA A C 1
ATOM 668 O O . ALA A 1 86 ? 31.108 35.584 31.421 1.00 47.44 86 ALA A O 1
ATOM 669 N N . PRO A 1 87 ? 31.557 33.458 30.843 1.00 49.75 87 PRO A N 1
ATOM 670 C CA . PRO A 1 87 ? 31.752 33.762 29.436 1.00 49.75 87 PRO A CA 1
ATOM 671 C C . PRO A 1 87 ? 30.384 33.847 28.748 1.00 49.75 87 PRO A C 1
ATOM 673 O O . PRO A 1 87 ? 29.607 32.893 28.743 1.00 49.75 87 PRO A O 1
ATOM 676 N N . THR A 1 88 ? 30.103 35.013 28.172 1.00 42.25 88 THR A N 1
ATOM 677 C CA . THR A 1 88 ? 29.029 35.243 27.205 1.00 42.25 88 THR A CA 1
ATOM 678 C C . THR A 1 88 ? 29.302 34.392 25.967 1.00 42.25 88 THR A C 1
ATOM 680 O O . THR A 1 88 ? 30.241 34.673 25.222 1.00 42.25 88 THR A O 1
ATOM 683 N N . MET A 1 89 ? 28.504 33.345 25.743 1.00 50.66 89 MET A N 1
ATOM 684 C CA . MET A 1 89 ? 28.441 32.699 24.435 1.00 50.66 89 MET A CA 1
ATOM 685 C C . MET A 1 89 ? 27.527 33.535 23.540 1.00 50.66 89 MET A C 1
ATOM 687 O O . MET A 1 89 ? 26.387 33.838 23.883 1.00 50.66 89 MET A O 1
ATOM 691 N N . VAL A 1 90 ? 28.109 33.947 22.424 1.00 44.16 90 VAL A N 1
ATOM 692 C CA . VAL A 1 90 ? 27.586 34.832 21.390 1.00 44.16 90 VAL A CA 1
ATOM 693 C C . VAL A 1 90 ? 26.319 34.220 20.779 1.00 44.16 90 VAL A C 1
ATOM 695 O O . VAL A 1 90 ? 26.381 33.163 20.155 1.00 44.16 90 VAL A O 1
ATOM 698 N N . GLN A 1 91 ? 25.167 34.865 20.970 1.00 41.25 91 GLN A N 1
ATOM 699 C CA . GLN A 1 91 ? 23.964 34.592 20.186 1.00 41.25 91 GLN A CA 1
ATOM 700 C C . GLN A 1 91 ? 24.087 35.400 18.892 1.00 41.25 91 GLN A C 1
ATOM 702 O O . GLN A 1 91 ? 24.093 36.629 18.918 1.00 41.25 91 GLN A O 1
ATOM 707 N N . GLN A 1 92 ? 24.261 34.692 17.780 1.00 42.00 92 GLN A N 1
ATOM 708 C CA . GLN A 1 92 ? 24.297 35.267 16.443 1.00 42.00 92 GLN A CA 1
ATOM 709 C C . GLN A 1 92 ? 22.912 35.796 16.042 1.00 42.00 92 GLN A C 1
ATOM 711 O O . GLN A 1 92 ? 21.877 35.202 16.342 1.00 42.00 92 GLN A O 1
ATOM 716 N N . GLU A 1 93 ? 22.960 36.954 15.403 1.00 38.75 93 GLU A N 1
ATOM 717 C CA . GLU A 1 93 ? 21.916 37.940 15.154 1.00 38.75 93 GLU A CA 1
ATOM 718 C C . GLU A 1 93 ? 21.147 37.697 13.831 1.00 38.75 93 GLU A C 1
ATOM 720 O O . GLU A 1 93 ? 21.770 37.358 12.831 1.00 38.75 93 GLU A O 1
ATOM 725 N N . SER A 1 94 ? 19.818 37.917 13.888 1.00 41.03 94 SER A N 1
ATOM 726 C CA . SER A 1 94 ? 18.840 38.478 12.909 1.00 41.03 94 SER A CA 1
ATOM 727 C C . SER A 1 94 ? 18.758 37.952 11.452 1.00 41.03 94 SER A C 1
ATOM 729 O O . SER A 1 94 ? 19.719 37.462 10.886 1.00 41.03 94 SER A O 1
ATOM 731 N N . SER A 1 95 ? 17.639 37.990 10.713 1.00 40.84 95 SER A N 1
ATOM 732 C CA . SER A 1 95 ? 16.484 38.902 10.686 1.00 40.84 95 SER A CA 1
ATOM 733 C C . SER A 1 95 ? 15.328 38.260 9.899 1.00 40.84 95 SER A C 1
ATOM 735 O O . SER A 1 95 ? 15.568 37.790 8.792 1.00 40.84 95 SER A O 1
ATOM 737 N N . ILE A 1 96 ? 14.076 38.365 10.358 1.00 43.41 96 ILE A N 1
ATOM 738 C CA . ILE A 1 96 ? 12.936 38.605 9.448 1.00 43.41 96 ILE A CA 1
ATOM 739 C C . ILE A 1 96 ? 11.851 39.381 10.213 1.00 43.41 96 ILE A C 1
ATOM 741 O O . ILE A 1 96 ? 11.323 38.858 11.194 1.00 43.41 96 ILE A O 1
ATOM 745 N N . PRO A 1 97 ? 11.488 40.608 9.807 1.00 48.53 97 PRO A N 1
ATOM 746 C CA . PRO A 1 97 ? 10.255 41.233 10.254 1.00 48.53 97 PRO A CA 1
ATOM 747 C C . PRO A 1 97 ? 9.121 40.832 9.301 1.00 48.53 97 PRO A C 1
ATOM 749 O O . PRO A 1 97 ? 9.213 41.010 8.089 1.00 48.53 97 PRO A O 1
ATOM 752 N N . SER A 1 98 ? 8.022 40.305 9.828 1.00 38.34 98 SER A N 1
ATOM 753 C CA . SER A 1 98 ? 6.741 40.320 9.118 1.00 38.34 98 SER A CA 1
ATOM 754 C C . SER A 1 98 ? 5.706 40.879 10.070 1.00 38.34 98 SER A C 1
ATOM 756 O O . SER A 1 98 ? 5.230 40.221 10.992 1.00 38.34 98 SER A O 1
ATOM 758 N N . THR A 1 99 ? 5.469 42.171 9.886 1.00 54.97 99 THR A N 1
ATOM 759 C CA . THR A 1 99 ? 4.420 42.929 10.541 1.00 54.97 99 THR A CA 1
ATOM 760 C C . THR A 1 99 ? 3.068 42.448 10.044 1.00 54.97 99 THR A C 1
ATOM 762 O O . THR A 1 99 ? 2.820 42.359 8.845 1.00 54.97 99 THR A O 1
ATOM 765 N N . SER A 1 100 ? 2.221 42.153 11.021 1.00 44.78 100 SER A N 1
ATOM 766 C CA . SER A 1 100 ? 0.778 42.004 10.917 1.00 44.78 100 SER A CA 1
ATOM 767 C C . SER A 1 100 ? 0.164 43.187 10.159 1.00 44.78 100 SER A C 1
ATOM 769 O O . SER A 1 100 ? 0.383 44.328 10.563 1.00 44.78 100 SER A O 1
ATOM 771 N N . ASP A 1 101 ? -0.622 42.923 9.116 1.00 47.81 101 ASP A N 1
ATOM 772 C CA . ASP A 1 101 ? -1.638 43.863 8.646 1.00 47.81 101 ASP A CA 1
ATOM 773 C C . ASP A 1 101 ? -2.962 43.119 8.455 1.00 47.81 101 ASP A C 1
ATOM 775 O O . ASP A 1 101 ? -3.040 42.059 7.831 1.00 47.81 101 ASP A O 1
ATOM 779 N N . SER A 1 102 ? -3.983 43.651 9.116 1.00 47.81 102 SER A N 1
ATOM 780 C CA . SER A 1 102 ? -5.351 43.156 9.133 1.00 47.81 102 SER A CA 1
ATOM 781 C C . SER A 1 102 ? -6.164 43.911 8.091 1.00 47.81 102 SER A C 1
ATOM 783 O O . SER A 1 102 ? -6.329 45.118 8.237 1.00 47.81 102 SER A O 1
ATOM 785 N N . GLN A 1 103 ? -6.807 43.216 7.146 1.00 46.06 103 GLN A N 1
ATOM 786 C CA . GLN A 1 103 ? -7.991 43.778 6.490 1.00 46.06 103 GLN A CA 1
ATOM 787 C C . GLN A 1 103 ? -9.022 42.704 6.072 1.00 46.06 103 GLN A C 1
ATOM 789 O O . GLN A 1 103 ? -8.665 41.743 5.391 1.00 46.06 103 GLN A O 1
ATOM 794 N N . PRO A 1 104 ? -10.306 42.844 6.472 1.00 56.72 104 PRO A N 1
ATOM 795 C CA . PRO A 1 104 ? -11.413 41.986 6.038 1.00 56.72 104 PRO A CA 1
ATOM 796 C C . PRO A 1 104 ? -11.925 42.340 4.621 1.00 56.72 104 PRO A C 1
ATOM 798 O O . PRO A 1 104 ? -11.682 43.449 4.134 1.00 56.72 104 PRO A O 1
ATOM 801 N N . PRO A 1 105 ? -12.650 41.417 3.954 1.00 56.28 105 PRO A N 1
ATOM 802 C CA . PRO A 1 105 ? -12.973 41.500 2.529 1.00 56.28 105 PRO A CA 1
ATOM 803 C C . PRO A 1 105 ? -13.980 42.615 2.219 1.00 56.28 105 PRO A C 1
ATOM 805 O O . PRO A 1 105 ? -15.062 42.675 2.802 1.00 56.28 105 PRO A O 1
ATOM 808 N N . GLN A 1 106 ? -13.642 43.477 1.259 1.00 53.16 106 GLN A N 1
ATOM 809 C CA . GLN A 1 106 ? -14.583 44.427 0.671 1.00 53.16 106 GLN A CA 1
ATOM 810 C C . GLN A 1 106 ? -15.334 43.753 -0.480 1.00 53.16 106 GLN A C 1
ATOM 812 O O . GLN A 1 106 ? -14.757 43.385 -1.501 1.00 53.16 106 GLN A O 1
ATOM 817 N N . HIS A 1 107 ? -16.643 43.614 -0.283 1.00 51.97 107 HIS A N 1
ATOM 818 C CA . HIS A 1 107 ? -17.639 43.497 -1.339 1.00 51.97 107 HIS A CA 1
ATOM 819 C C . HIS A 1 107 ? -17.382 44.547 -2.433 1.00 51.97 107 HIS A C 1
ATOM 821 O O . HIS A 1 107 ? -17.343 45.740 -2.138 1.00 51.97 107 HIS A O 1
ATOM 827 N N . TYR A 1 108 ? -17.334 44.131 -3.696 1.00 52.53 108 TYR A N 1
ATOM 828 C CA . TYR A 1 108 ? -17.704 45.018 -4.795 1.00 52.53 108 TYR A CA 1
ATOM 829 C C . TYR A 1 108 ? -18.533 44.231 -5.801 1.00 52.53 108 TYR A C 1
ATOM 831 O O . TYR A 1 108 ? -18.038 43.355 -6.507 1.00 52.53 108 TYR A O 1
ATOM 839 N N . GLY A 1 109 ? -19.836 44.500 -5.786 1.00 48.62 109 GLY A N 1
ATOM 840 C CA . GLY A 1 109 ? -20.726 44.110 -6.863 1.00 48.62 109 GLY A CA 1
ATOM 841 C C . GLY A 1 109 ? -20.633 45.089 -8.033 1.00 48.62 109 GLY A C 1
ATOM 842 O O . GLY A 1 109 ? -20.210 46.229 -7.873 1.00 48.62 109 GLY A O 1
ATOM 843 N N . SER A 1 110 ? -21.137 44.610 -9.168 1.00 51.16 110 SER A N 1
ATOM 844 C CA . SER A 1 110 ? -21.754 45.364 -10.267 1.00 51.16 110 SER A CA 1
ATOM 845 C C . SER A 1 110 ? -20.888 46.299 -11.111 1.00 51.16 110 SER A C 1
ATOM 847 O O . SER A 1 110 ? -20.601 47.430 -10.728 1.00 51.16 110 SER A O 1
ATOM 849 N N . SER A 1 111 ? -20.626 45.845 -12.339 1.00 52.69 111 SER A N 1
ATOM 850 C CA . SER A 1 111 ? -20.786 46.520 -13.650 1.00 52.69 111 SER A CA 1
ATOM 851 C C . SER A 1 111 ? -20.078 45.588 -14.654 1.00 52.69 111 SER A C 1
ATOM 853 O O . SER A 1 111 ? -18.945 45.205 -14.389 1.00 52.69 111 SER A O 1
ATOM 855 N N . ILE A 1 112 ? -20.640 45.095 -15.759 1.00 49.47 112 ILE A N 1
ATOM 856 C CA . ILE A 1 112 ? -21.576 45.631 -16.758 1.00 49.47 112 ILE A CA 1
ATOM 857 C C . ILE A 1 112 ? -22.332 44.439 -17.366 1.00 49.47 112 ILE A C 1
ATOM 859 O O . ILE A 1 112 ? -21.685 43.379 -17.527 1.00 49.47 112 ILE A O 1
#

InterPro domains:
  IPR004855 Transcription factor IIA, alpha/beta subunit [PF03153] (12-106)
  IPR004855 Transcription factor IIA, alpha/beta subunit [PTHR12694] (6-102)

Mean predicted aligned error: 19.48 Å

pLDDT: mean 70.34, std 23.59, range [38.34, 98.44]

Solvent-accessible surface area (backbone atoms only — not comparable to full-atom values): 7883 Å² total; per-residue (Å²): 143,75,72,74,68,54,54,60,53,34,51,48,54,51,49,54,52,52,55,52,54,60,67,46,47,58,60,34,55,75,70,70,43,64,66,67,56,56,53,50,51,51,52,55,48,55,50,50,42,39,74,68,69,80,35,72,80,78,73,67,77,74,80,75,79,80,79,73,80,82,81,80,76,84,90,78,92,79,92,80,86,86,84,91,84,74,86,84,78,83,79,85,77,87,87,83,89,80,81,89,79,89,82,83,89,78,87,79,80,91,87,132

Secondary structure (DSSP, 8-state)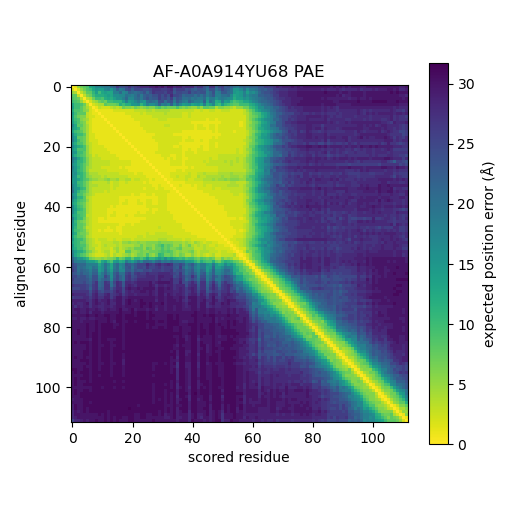:
--SHHHHHHHHHHHHHHHHHHHHHHHHHHHTT--HHHHHHHHHHHHHHHHHTTS--TT------------------------------------------------------

Radius of gyration: 29.09 Å; Cα contacts (8 Å, |Δi|>4): 28; chains: 1; bounding box: 55×54×72 Å

Organism: NCBI:txid310955